Protein AF-A0A0B7AM01-F1 (afdb_monomer_lite)

pLDDT: mean 97.23, std 4.4, range [57.44, 98.81]

Organism: NCBI:txid1028688

Sequence (123 aa):
YTNVSVVAEYIVKWISGAKVHHNLTIDYIGIWNEHAYSIDCIKTLRVHLDKEGFQDVQMIVTDGNWAIVPKIKKDATLAKIVHAVGCHYPGTYSTAEAVKLGKPLWSSEDFSTFNDNVGGGCW

Structure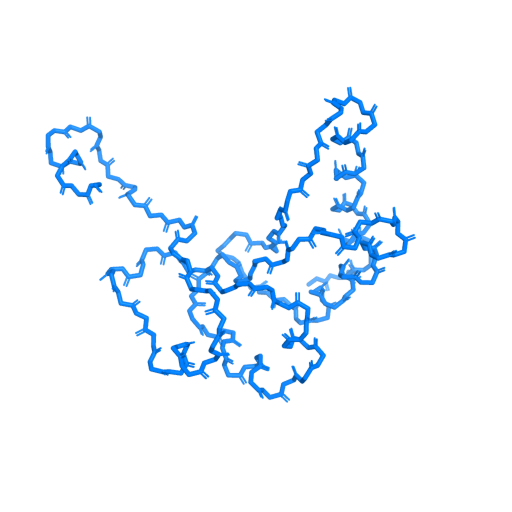 (mmCIF, N/CA/C/O backbone):
data_AF-A0A0B7AM01-F1
#
_entry.id   AF-A0A0B7AM01-F1
#
loop_
_atom_site.group_PDB
_atom_site.id
_atom_site.type_symbol
_atom_site.label_atom_id
_atom_site.label_alt_id
_atom_site.label_comp_id
_atom_site.label_asym_id
_atom_site.label_entity_id
_atom_site.label_seq_id
_atom_site.pdbx_PDB_ins_code
_atom_site.Cartn_x
_atom_site.Cartn_y
_atom_site.Cartn_z
_atom_site.occupancy
_atom_site.B_iso_or_equiv
_atom_site.auth_seq_id
_atom_site.auth_comp_id
_atom_site.auth_asym_id
_atom_site.auth_atom_id
_atom_site.pdbx_PDB_model_num
ATOM 1 N N . TYR A 1 1 ? 10.004 12.033 8.895 1.00 57.44 1 TYR A N 1
ATOM 2 C CA . TYR A 1 1 ? 8.684 12.458 9.403 1.00 57.44 1 TYR A CA 1
ATOM 3 C C . TYR A 1 1 ? 8.893 13.165 10.731 1.00 57.44 1 TYR A C 1
ATOM 5 O O . TYR A 1 1 ? 9.474 12.557 11.618 1.00 57.44 1 TYR A O 1
ATOM 13 N N . THR A 1 2 ? 8.513 14.438 10.862 1.00 72.81 2 THR A N 1
ATOM 14 C CA . THR A 1 2 ? 8.693 15.208 12.112 1.00 72.81 2 THR A CA 1
ATOM 15 C C . THR A 1 2 ? 7.587 14.932 13.136 1.00 72.81 2 THR A C 1
ATOM 17 O O . THR A 1 2 ? 7.856 14.968 14.330 1.00 72.81 2 THR A O 1
ATOM 20 N N . ASN A 1 3 ? 6.373 14.576 12.690 1.00 92.06 3 ASN A N 1
ATOM 21 C CA . ASN A 1 3 ? 5.288 14.087 13.548 1.00 92.06 3 ASN A CA 1
ATOM 22 C C . ASN A 1 3 ? 4.442 13.031 12.807 1.00 92.06 3 ASN A C 1
ATOM 24 O O . ASN A 1 3 ? 3.615 13.369 11.962 1.00 92.06 3 ASN A O 1
ATOM 28 N N . VAL A 1 4 ? 4.665 11.746 13.104 1.00 94.75 4 VAL A N 1
ATOM 29 C CA . VAL A 1 4 ? 3.972 10.627 12.431 1.00 94.75 4 VAL A CA 1
ATOM 30 C C . VAL A 1 4 ? 2.480 10.552 12.761 1.00 94.75 4 VAL A C 1
ATOM 32 O O . VAL A 1 4 ? 1.708 10.083 11.933 1.00 94.75 4 VAL A O 1
ATOM 35 N N . SER A 1 5 ? 2.057 11.050 13.927 1.00 95.88 5 SER A N 1
ATOM 36 C CA . SER A 1 5 ? 0.644 11.033 14.321 1.00 95.88 5 SER A CA 1
ATOM 37 C C . SER A 1 5 ? -0.172 12.053 13.529 1.00 95.88 5 SER A C 1
ATOM 39 O O . SER A 1 5 ? -1.247 11.720 13.039 1.00 95.88 5 SER A O 1
ATOM 41 N N . VAL A 1 6 ? 0.379 13.250 13.298 1.00 97.12 6 VAL A N 1
ATOM 42 C CA . VAL A 1 6 ? -0.258 14.270 12.442 1.00 97.12 6 VAL A CA 1
ATOM 43 C C . VAL A 1 6 ? -0.394 13.775 10.999 1.00 97.12 6 VAL A C 1
ATOM 45 O O . VAL A 1 6 ? -1.429 13.983 10.370 1.00 97.12 6 VAL A O 1
ATOM 48 N N . VAL A 1 7 ? 0.622 13.079 10.476 1.00 96.69 7 VAL A N 1
ATOM 49 C CA . VAL A 1 7 ? 0.561 12.478 9.131 1.00 96.69 7 VAL A CA 1
ATOM 50 C C . VAL A 1 7 ? -0.512 11.388 9.060 1.00 96.69 7 VAL A C 1
ATOM 52 O O . VAL A 1 7 ? -1.308 11.380 8.124 1.00 96.69 7 VAL A O 1
ATOM 55 N N . ALA A 1 8 ? -0.576 10.499 10.053 1.00 97.75 8 ALA A N 1
ATOM 56 C CA . ALA A 1 8 ? -1.600 9.460 10.111 1.00 97.75 8 ALA A CA 1
ATOM 57 C C . ALA A 1 8 ? -3.017 10.052 10.189 1.00 97.75 8 ALA A C 1
ATOM 59 O O . ALA A 1 8 ? -3.904 9.624 9.457 1.00 97.75 8 ALA A O 1
ATOM 60 N N . GLU A 1 9 ? -3.223 11.074 11.024 1.00 98.06 9 GLU A N 1
ATOM 61 C CA . GLU A 1 9 ? -4.507 11.770 11.136 1.00 98.06 9 GLU A CA 1
ATOM 62 C C . GLU A 1 9 ? -4.930 12.411 9.808 1.00 98.06 9 GLU A C 1
ATOM 64 O O . GLU A 1 9 ? -6.092 12.303 9.418 1.00 98.06 9 GLU A O 1
ATOM 69 N N . TYR A 1 10 ? -3.995 13.035 9.087 1.00 98.38 10 TYR A N 1
ATOM 70 C CA . TYR A 1 10 ? -4.257 13.589 7.759 1.00 98.38 10 TYR A CA 1
ATOM 71 C C . TYR A 1 10 ? -4.752 12.517 6.774 1.00 98.38 10 TYR A C 1
ATOM 73 O O . TYR A 1 10 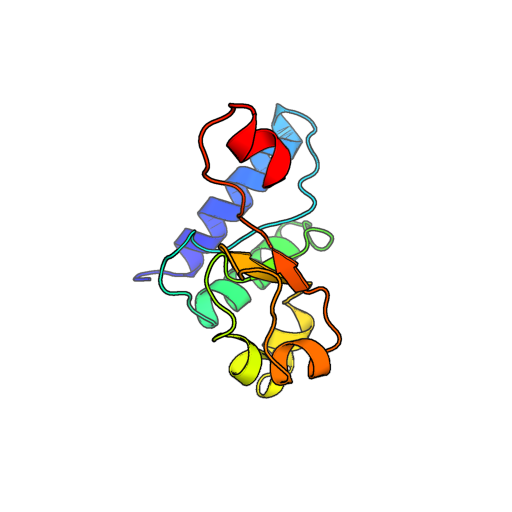? -5.780 12.710 6.124 1.00 98.38 10 TYR A O 1
ATOM 81 N N . ILE A 1 11 ? -4.067 11.371 6.701 1.00 98.38 11 ILE A N 1
ATOM 82 C CA . ILE A 1 11 ? -4.436 10.271 5.794 1.00 98.38 11 ILE A CA 1
ATOM 83 C C . ILE A 1 11 ? -5.813 9.702 6.158 1.00 98.38 11 ILE A C 1
ATOM 85 O O . ILE A 1 11 ? -6.659 9.507 5.286 1.00 98.38 11 ILE A O 1
ATOM 89 N N . VAL A 1 12 ? -6.081 9.476 7.446 1.00 98.56 12 VAL A N 1
ATOM 90 C CA . VAL A 1 12 ? -7.368 8.920 7.891 1.00 98.56 12 VAL A CA 1
ATOM 91 C C . VAL A 1 12 ? -8.524 9.894 7.655 1.00 98.56 12 VAL A C 1
ATOM 93 O O . VAL A 1 12 ? -9.607 9.466 7.256 1.00 98.56 12 VAL A O 1
ATOM 96 N N . LYS A 1 13 ? -8.306 11.208 7.804 1.00 98.62 13 LYS A N 1
ATOM 97 C CA . LYS A 1 13 ? -9.308 12.223 7.436 1.00 98.62 13 LYS A CA 1
ATOM 98 C C . LYS A 1 13 ? -9.668 12.171 5.954 1.00 98.62 13 LYS A C 1
ATOM 100 O O . LYS A 1 13 ? -10.838 12.343 5.628 1.00 98.62 13 LYS A O 1
ATOM 105 N N . TRP A 1 14 ? -8.705 11.907 5.071 1.00 98.81 14 TRP A N 1
ATOM 106 C CA . TRP A 1 14 ? -8.987 11.735 3.643 1.00 98.81 14 TRP A CA 1
ATOM 107 C C . TRP A 1 14 ? -9.878 10.510 3.381 1.00 98.81 14 TRP A C 1
ATOM 109 O O . TRP A 1 14 ? -10.888 10.633 2.689 1.00 98.81 14 TRP A O 1
ATOM 119 N N . ILE A 1 15 ? -9.578 9.364 4.007 1.00 98.75 15 ILE A N 1
ATOM 120 C CA . ILE A 1 15 ? -10.400 8.140 3.901 1.00 98.75 15 ILE A CA 1
ATOM 121 C C . ILE A 1 15 ? -11.816 8.388 4.437 1.00 98.75 15 ILE A C 1
ATOM 123 O O . ILE A 1 15 ? -12.806 8.051 3.786 1.00 98.75 15 ILE A O 1
ATOM 127 N N . SER A 1 16 ? -11.923 9.033 5.601 1.00 98.62 16 SER A N 1
ATOM 128 C CA . SER A 1 16 ? -13.208 9.409 6.193 1.00 98.62 16 SER A CA 1
ATOM 129 C C . SER A 1 16 ? -13.998 10.351 5.285 1.00 98.62 16 SER A C 1
ATOM 131 O O . SER A 1 16 ? -15.181 10.122 5.037 1.00 98.62 16 SER A O 1
ATOM 133 N N . GLY A 1 17 ? -13.341 11.352 4.695 1.00 98.69 17 GLY A N 1
ATOM 134 C CA . GLY A 1 17 ? -13.959 12.263 3.736 1.00 98.69 17 GLY A CA 1
ATOM 135 C C . GLY A 1 17 ? -14.497 11.544 2.497 1.00 98.69 17 GLY A C 1
ATOM 136 O O . GLY A 1 17 ? -15.629 11.807 2.087 1.00 98.69 17 GLY A O 1
ATOM 137 N N . ALA A 1 18 ? -13.740 10.586 1.947 1.00 98.75 18 ALA A N 1
ATOM 138 C CA . ALA A 1 18 ? -14.184 9.752 0.830 1.00 98.75 18 ALA A CA 1
ATOM 139 C C . ALA A 1 18 ? -15.481 8.997 1.170 1.00 98.75 18 ALA A C 1
ATOM 141 O O . ALA A 1 18 ? -16.426 8.981 0.374 1.00 98.75 18 ALA A O 1
ATOM 142 N N . LYS A 1 19 ? -15.581 8.453 2.389 1.00 98.12 19 LYS A N 1
ATOM 143 C CA . LYS A 1 19 ? -16.789 7.757 2.838 1.00 98.12 19 LYS A CA 1
ATOM 144 C C . LYS A 1 19 ? -17.956 8.703 3.107 1.00 98.12 19 LYS A C 1
ATOM 146 O O . LYS A 1 19 ? -19.049 8.481 2.596 1.00 98.12 19 LYS A O 1
ATOM 151 N N . VAL A 1 20 ? -17.745 9.747 3.901 1.00 98.44 20 VAL A N 1
ATOM 152 C CA . VAL A 1 20 ? -18.814 10.635 4.387 1.00 98.44 20 VAL A CA 1
ATOM 153 C C . VAL A 1 20 ? -19.400 11.488 3.266 1.00 98.44 20 VAL A C 1
ATOM 155 O O . VAL A 1 20 ? -20.614 11.664 3.206 1.00 98.44 20 VAL A O 1
ATOM 158 N N . HIS A 1 21 ? -18.561 12.011 2.371 1.00 98.62 21 HIS A N 1
ATOM 159 C CA . HIS A 1 21 ? -19.001 12.970 1.355 1.00 98.62 21 HIS A CA 1
ATOM 160 C C . HIS A 1 21 ? -19.280 12.339 -0.007 1.00 98.62 21 HIS A C 1
ATOM 162 O O . HIS A 1 21 ? -20.017 12.920 -0.802 1.00 98.62 21 HIS A O 1
ATOM 168 N N . HIS A 1 22 ? -18.721 11.158 -0.277 1.00 98.50 22 HIS A N 1
ATOM 169 C CA . HIS A 1 22 ? -18.829 10.515 -1.589 1.00 98.50 22 HIS A CA 1
ATOM 170 C C . HIS A 1 22 ? -19.307 9.062 -1.526 1.00 98.50 22 HIS A C 1
ATOM 172 O O . HIS A 1 22 ? -19.463 8.433 -2.569 1.00 98.50 22 HIS A O 1
ATOM 178 N N . ASN A 1 23 ? -19.564 8.521 -0.328 1.00 98.31 23 ASN A N 1
ATOM 179 C CA . ASN A 1 23 ? -19.909 7.115 -0.112 1.00 98.31 23 ASN A CA 1
ATOM 180 C C . ASN A 1 23 ? -18.907 6.132 -0.752 1.00 98.31 23 ASN A C 1
ATOM 182 O O . ASN A 1 23 ? -19.272 5.018 -1.126 1.00 98.31 23 ASN A O 1
ATOM 186 N N . LEU A 1 24 ? -17.639 6.533 -0.860 1.00 98.62 24 LEU A N 1
ATOM 187 C CA . LEU A 1 24 ? -16.567 5.679 -1.355 1.00 98.62 24 LEU A CA 1
ATOM 188 C C . LEU A 1 24 ? -15.974 4.882 -0.194 1.00 98.62 24 LEU A C 1
ATOM 190 O O . LEU A 1 24 ? -15.648 5.437 0.855 1.00 98.62 24 LEU A O 1
ATOM 194 N N . THR A 1 25 ? -15.835 3.576 -0.387 1.00 98.44 25 THR A N 1
ATOM 195 C CA . THR A 1 25 ? -15.064 2.712 0.509 1.00 98.44 25 THR A CA 1
ATOM 196 C C . THR A 1 25 ? -13.670 2.573 -0.085 1.00 98.44 25 THR A C 1
ATOM 198 O O . THR A 1 25 ? -13.537 2.199 -1.244 1.00 98.44 25 THR A O 1
ATOM 201 N N . ILE A 1 26 ? -12.643 2.926 0.684 1.00 98.75 26 ILE A N 1
ATOM 202 C CA . ILE A 1 26 ? -11.251 2.791 0.255 1.00 98.75 26 ILE A CA 1
ATOM 203 C C . ILE A 1 26 ? -10.762 1.404 0.657 1.00 98.75 26 ILE A C 1
ATOM 205 O O . ILE A 1 26 ? -10.743 1.097 1.843 1.00 98.75 26 ILE A O 1
ATOM 209 N N . ASP A 1 27 ? -10.351 0.584 -0.305 1.00 98.75 27 ASP A N 1
ATOM 210 C CA . ASP A 1 27 ? -9.896 -0.782 -0.016 1.00 98.75 27 ASP A CA 1
ATOM 211 C C . ASP A 1 27 ? -8.427 -0.830 0.421 1.00 98.75 27 ASP A C 1
ATOM 213 O O . ASP A 1 27 ? -8.061 -1.609 1.301 1.00 98.75 27 ASP A O 1
ATOM 217 N N . TYR A 1 28 ? -7.582 0.029 -0.162 1.00 98.75 28 TYR A N 1
ATOM 218 C CA . TYR A 1 28 ? -6.134 0.020 0.043 1.00 98.75 28 TYR A CA 1
ATOM 219 C C . TYR A 1 28 ? -5.570 1.408 0.338 1.00 98.75 28 TYR A C 1
ATOM 221 O O . TYR A 1 28 ? -6.015 2.406 -0.226 1.00 98.75 28 TYR A O 1
ATOM 229 N N . ILE A 1 29 ? -4.538 1.461 1.181 1.00 98.62 29 ILE A N 1
ATOM 230 C CA . ILE A 1 29 ? -3.763 2.674 1.449 1.00 98.62 29 ILE A CA 1
ATOM 231 C C . ILE A 1 29 ? -2.254 2.407 1.371 1.00 98.62 29 ILE A C 1
ATOM 233 O O . ILE A 1 29 ? -1.754 1.418 1.916 1.00 98.62 29 ILE A O 1
ATOM 237 N N . GLY A 1 30 ? -1.549 3.303 0.674 1.00 98.00 30 GLY A N 1
ATOM 238 C CA . GLY A 1 30 ? -0.089 3.334 0.557 1.00 98.00 30 GLY A CA 1
ATOM 239 C C . GLY A 1 30 ? 0.583 4.163 1.658 1.00 98.00 30 GLY A C 1
ATOM 240 O O . GLY A 1 30 ? -0.035 4.502 2.669 1.00 98.00 30 GLY A O 1
ATOM 241 N N . ILE A 1 31 ? 1.862 4.509 1.463 1.00 96.38 31 ILE A N 1
ATOM 242 C CA . ILE A 1 31 ? 2.639 5.329 2.417 1.00 96.38 31 ILE A CA 1
ATOM 243 C C . ILE A 1 31 ? 3.102 6.638 1.788 1.00 96.38 31 ILE A C 1
ATOM 245 O O . ILE A 1 31 ? 2.545 7.691 2.089 1.00 96.38 31 ILE A O 1
ATOM 249 N N . TRP A 1 32 ? 4.142 6.593 0.955 1.00 96.69 32 TRP A N 1
ATOM 250 C CA . TRP A 1 32 ? 4.654 7.774 0.273 1.00 96.69 32 TRP A CA 1
ATOM 251 C C . TRP A 1 32 ? 5.400 7.351 -0.989 1.00 96.69 32 TRP A C 1
ATOM 253 O O . TRP A 1 32 ? 6.511 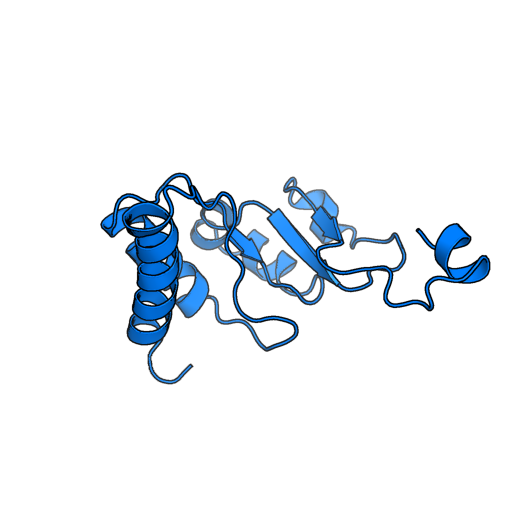6.828 -0.910 1.00 96.69 32 TRP A O 1
ATOM 263 N N . ASN A 1 33 ? 4.749 7.592 -2.125 1.00 98.19 33 ASN A N 1
ATOM 264 C CA . ASN A 1 33 ? 5.189 7.219 -3.464 1.00 98.19 33 ASN A CA 1
ATOM 265 C C . ASN A 1 33 ? 6.673 7.503 -3.704 1.00 98.19 33 ASN A C 1
ATOM 267 O O . ASN A 1 33 ? 7.061 8.666 -3.664 1.00 98.19 33 ASN A O 1
ATOM 271 N N . GLU A 1 34 ? 7.486 6.481 -3.961 1.00 95.88 34 GLU A N 1
ATOM 272 C CA . GLU A 1 34 ? 8.910 6.587 -4.324 1.00 95.88 34 GLU A CA 1
ATOM 273 C C . GLU A 1 34 ? 9.791 7.361 -3.326 1.00 95.88 34 GLU A C 1
ATOM 275 O O . GLU A 1 34 ? 10.875 7.844 -3.657 1.00 95.88 34 GLU A O 1
ATOM 280 N N . HIS A 1 35 ? 9.351 7.466 -2.072 1.00 95.38 35 HIS A N 1
ATOM 281 C CA . HIS A 1 35 ? 10.079 8.148 -1.005 1.00 95.38 35 HIS A CA 1
ATOM 282 C C . HIS A 1 35 ? 10.469 7.188 0.123 1.00 95.38 35 HIS A C 1
ATOM 284 O O . HIS A 1 35 ? 10.018 6.046 0.230 1.00 95.38 35 HIS A O 1
ATOM 290 N N . ALA A 1 36 ? 11.340 7.664 1.015 1.00 93.56 36 ALA A N 1
ATOM 291 C CA . ALA A 1 36 ? 11.728 6.902 2.191 1.00 93.56 36 ALA A CA 1
ATOM 292 C C . ALA A 1 36 ? 10.518 6.626 3.107 1.00 93.56 36 ALA A C 1
ATOM 294 O O . ALA A 1 36 ? 9.818 7.535 3.568 1.00 93.56 36 ALA A O 1
ATOM 295 N N . TYR A 1 37 ? 10.314 5.354 3.440 1.00 94.38 37 TYR A N 1
ATOM 296 C CA . TYR A 1 37 ? 9.276 4.927 4.373 1.00 94.38 37 TYR A CA 1
ATOM 297 C C . TYR A 1 37 ? 9.746 5.004 5.834 1.00 94.38 37 TYR A C 1
ATOM 299 O O . TYR A 1 37 ? 10.938 5.003 6.143 1.00 94.38 37 TYR A O 1
ATOM 307 N N . SER A 1 38 ? 8.786 5.029 6.761 1.00 95.81 38 SER A N 1
ATOM 308 C CA . SER A 1 38 ? 9.029 4.879 8.200 1.00 95.81 38 SER A CA 1
ATOM 309 C C . SER A 1 38 ? 8.148 3.770 8.760 1.00 95.81 38 SER A C 1
ATOM 311 O O . SER A 1 38 ? 6.931 3.792 8.585 1.00 95.81 38 SER A O 1
ATOM 313 N N . ILE A 1 39 ? 8.763 2.816 9.465 1.00 97.44 39 ILE A N 1
ATOM 314 C CA . ILE A 1 39 ? 8.040 1.736 10.155 1.00 97.44 39 ILE A CA 1
ATOM 315 C C . ILE A 1 39 ? 7.116 2.316 11.233 1.00 97.44 39 ILE A C 1
ATOM 317 O O . ILE A 1 39 ? 5.988 1.851 11.379 1.00 97.44 39 ILE A O 1
ATOM 321 N N . ASP A 1 40 ? 7.556 3.362 11.938 1.00 97.38 40 ASP A N 1
ATOM 322 C CA . ASP A 1 40 ? 6.735 4.044 12.941 1.00 97.38 40 ASP A CA 1
ATOM 323 C C . ASP A 1 40 ? 5.529 4.728 12.299 1.00 97.38 40 ASP A C 1
ATOM 325 O O . ASP A 1 40 ? 4.432 4.666 12.848 1.00 97.38 40 ASP A O 1
ATOM 329 N N . CYS A 1 41 ? 5.696 5.312 11.108 1.00 96.94 41 CYS A N 1
ATOM 330 C CA . CYS A 1 41 ? 4.583 5.870 10.339 1.00 96.94 41 CYS A CA 1
ATOM 331 C C . CYS A 1 41 ? 3.575 4.780 9.940 1.00 96.94 41 CYS A C 1
ATOM 333 O O . CYS A 1 41 ? 2.389 4.932 10.211 1.00 96.94 41 CYS A O 1
ATOM 335 N N . ILE A 1 42 ? 4.041 3.643 9.400 1.00 98.31 42 ILE A N 1
ATOM 336 C CA . ILE A 1 42 ? 3.184 2.499 9.024 1.00 98.31 42 ILE A CA 1
ATOM 337 C C . ILE A 1 42 ? 2.377 1.999 10.232 1.00 98.31 42 ILE A C 1
ATOM 339 O O . ILE A 1 42 ? 1.161 1.826 10.152 1.00 98.31 42 ILE A O 1
ATOM 343 N N . LYS A 1 43 ? 3.045 1.798 11.375 1.00 98.56 43 LYS A N 1
ATOM 344 C CA . LYS A 1 43 ? 2.399 1.335 12.611 1.00 98.56 43 LYS A CA 1
ATOM 345 C C . LYS A 1 43 ? 1.406 2.355 13.161 1.00 98.56 43 LYS A C 1
ATOM 347 O O . LYS A 1 43 ? 0.302 1.978 13.543 1.00 98.56 43 LYS A O 1
ATOM 352 N N . THR A 1 44 ? 1.781 3.632 13.177 1.00 98.44 44 THR A N 1
ATOM 353 C CA . THR A 1 44 ? 0.912 4.717 13.657 1.00 98.44 44 THR A CA 1
ATOM 354 C C . THR A 1 44 ? -0.325 4.851 12.773 1.00 98.44 44 THR A C 1
ATOM 356 O O . THR A 1 44 ? -1.432 4.956 13.293 1.00 98.44 44 THR A O 1
ATOM 359 N N . LEU A 1 45 ? -0.166 4.772 11.450 1.00 98.56 45 LEU A N 1
ATOM 360 C CA . LEU A 1 45 ? -1.284 4.818 10.513 1.00 98.56 45 LEU A CA 1
ATOM 361 C C . LEU A 1 45 ? -2.267 3.670 10.750 1.00 98.56 45 LEU A C 1
ATOM 363 O O . LEU A 1 45 ? -3.464 3.929 10.841 1.00 98.56 45 LEU A O 1
ATOM 367 N N . ARG A 1 46 ? -1.785 2.435 10.949 1.00 98.69 46 ARG A N 1
ATOM 368 C CA . ARG A 1 46 ? -2.66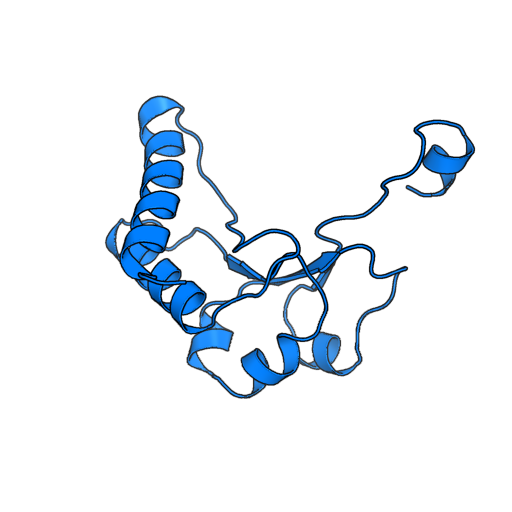4 1.307 11.299 1.00 98.69 46 ARG A CA 1
ATOM 369 C C . ARG A 1 46 ? -3.491 1.585 12.554 1.00 98.69 46 ARG A C 1
ATOM 371 O O . ARG A 1 46 ? -4.702 1.402 12.533 1.00 98.69 46 ARG A O 1
ATOM 378 N N . VAL A 1 47 ? -2.850 2.060 13.624 1.00 98.50 47 VAL A N 1
ATOM 379 C CA . VAL A 1 47 ? -3.537 2.382 14.888 1.00 98.50 47 VAL A CA 1
ATOM 380 C C . VAL A 1 47 ? -4.626 3.436 14.678 1.00 98.50 47 VAL A C 1
ATOM 382 O O . VAL A 1 47 ? -5.721 3.298 15.217 1.00 98.50 47 VAL A O 1
ATOM 385 N N . HIS A 1 48 ? -4.346 4.480 13.894 1.00 98.62 48 HIS A N 1
ATOM 386 C CA . HIS A 1 48 ? -5.333 5.519 13.603 1.00 98.62 48 HIS A CA 1
ATOM 387 C C . HIS A 1 48 ? -6.486 4.994 12.734 1.00 98.62 48 HIS A C 1
ATOM 389 O O . HIS A 1 48 ? -7.636 5.306 13.026 1.00 98.62 48 HIS A O 1
ATOM 395 N N . LEU A 1 49 ? -6.210 4.172 11.717 1.00 98.75 49 LEU A N 1
ATOM 396 C CA . LEU A 1 49 ? -7.257 3.535 10.912 1.00 98.75 49 LEU A CA 1
ATOM 397 C C . LEU A 1 49 ? -8.183 2.681 11.785 1.00 98.75 49 LEU A C 1
ATOM 399 O O . LEU A 1 49 ? -9.399 2.824 11.711 1.00 98.75 49 LEU A O 1
ATOM 403 N N . ASP A 1 50 ? -7.619 1.834 12.649 1.00 98.62 50 ASP A N 1
ATOM 404 C CA . ASP A 1 50 ? -8.407 0.942 13.508 1.00 98.62 50 ASP A CA 1
ATOM 405 C C . ASP A 1 50 ? -9.267 1.721 14.505 1.00 98.62 50 ASP A C 1
ATOM 407 O O . ASP A 1 50 ? -10.421 1.365 14.747 1.00 98.62 50 ASP A O 1
ATOM 411 N N . LYS A 1 51 ? -8.717 2.805 15.064 1.00 98.31 51 LYS A N 1
ATOM 412 C CA . LYS A 1 51 ? -9.423 3.685 16.000 1.00 98.31 51 LYS A CA 1
ATOM 413 C C . LYS A 1 51 ? -10.627 4.376 15.357 1.00 98.31 51 LYS A C 1
ATOM 415 O O . LYS A 1 51 ? -11.650 4.527 16.016 1.00 98.31 51 LYS A O 1
ATOM 420 N N . GLU A 1 52 ? -10.505 4.781 14.097 1.00 97.75 52 GLU A N 1
ATOM 421 C CA . GLU A 1 52 ? -11.562 5.489 13.364 1.00 97.75 52 GLU A CA 1
ATOM 422 C C . GLU A 1 52 ? -12.526 4.533 12.627 1.00 97.75 52 GLU A C 1
ATOM 424 O O . GLU A 1 52 ? -13.387 4.984 11.876 1.00 97.75 52 GLU A O 1
ATOM 429 N N . GLY A 1 53 ? -12.421 3.216 12.854 1.00 98.06 53 GLY A N 1
ATOM 430 C CA . GLY A 1 53 ? -13.345 2.221 12.292 1.00 98.06 53 GLY A CA 1
ATOM 431 C C . GLY A 1 53 ? -13.022 1.778 10.861 1.00 98.06 53 GLY A C 1
ATOM 432 O O . GLY A 1 53 ? -13.901 1.293 10.154 1.00 98.06 53 GLY A O 1
ATOM 433 N N . PHE A 1 54 ? -11.772 1.942 10.427 1.00 98.50 54 PHE A N 1
ATOM 434 C CA . PHE A 1 54 ? -11.275 1.565 9.101 1.00 98.50 54 PHE A CA 1
ATOM 435 C C . PHE A 1 54 ? -10.394 0.304 9.149 1.00 98.50 54 PHE A C 1
ATOM 437 O O . PHE A 1 54 ? -9.367 0.225 8.467 1.00 98.50 54 PHE A O 1
ATOM 444 N N . GLN A 1 55 ? -10.765 -0.689 9.968 1.00 98.25 55 GLN A N 1
ATOM 445 C CA . GLN A 1 55 ? -10.006 -1.940 10.130 1.00 98.25 55 GLN A CA 1
ATOM 446 C C . GLN A 1 55 ? -9.859 -2.717 8.814 1.00 98.25 55 GLN A C 1
ATOM 448 O O . GLN A 1 55 ? -8.838 -3.370 8.603 1.00 98.25 55 GLN A O 1
ATOM 453 N N . ASP A 1 56 ? -10.846 -2.606 7.924 1.00 98.06 56 ASP A N 1
ATOM 454 C CA . ASP A 1 56 ? -10.878 -3.333 6.652 1.00 98.06 56 ASP A CA 1
ATOM 455 C C . ASP A 1 56 ? -9.945 -2.741 5.583 1.00 98.06 56 ASP A C 1
ATOM 457 O O . ASP A 1 56 ? -9.603 -3.431 4.625 1.00 98.06 56 ASP A O 1
ATOM 461 N N . VAL A 1 57 ? -9.483 -1.492 5.750 1.00 98.75 57 VAL A N 1
ATOM 462 C CA . VAL A 1 57 ? -8.555 -0.850 4.804 1.00 98.75 57 VAL A CA 1
ATOM 463 C C . VAL A 1 57 ? -7.208 -1.564 4.858 1.00 98.75 57 VAL A C 1
ATOM 465 O O . VAL A 1 57 ? -6.535 -1.565 5.891 1.00 98.75 57 VAL A O 1
ATOM 468 N N . GLN A 1 58 ? -6.776 -2.144 3.748 1.00 98.75 58 GLN A N 1
ATOM 469 C CA . GLN A 1 58 ? -5.544 -2.920 3.651 1.00 98.75 58 GLN A CA 1
ATOM 470 C C . GLN A 1 58 ? -4.338 -2.025 3.344 1.00 98.75 58 GLN A C 1
ATOM 472 O O . GLN A 1 58 ? -4.435 -1.041 2.617 1.00 98.75 58 GLN A O 1
ATOM 477 N N . MET A 1 59 ? -3.168 -2.357 3.896 1.00 98.69 59 MET A N 1
ATOM 478 C CA . MET A 1 59 ? -1.953 -1.563 3.676 1.00 98.69 59 MET A CA 1
ATOM 479 C C . MET A 1 59 ? -1.043 -2.219 2.640 1.00 98.69 59 MET A C 1
ATOM 481 O O . MET A 1 59 ? -0.565 -3.340 2.853 1.00 98.69 59 MET A O 1
ATOM 485 N N . ILE A 1 60 ? -0.776 -1.497 1.554 1.00 98.44 60 ILE A N 1
ATOM 486 C CA . ILE A 1 60 ? 0.232 -1.852 0.550 1.00 98.44 60 ILE A CA 1
ATOM 487 C C . ILE A 1 60 ? 1.460 -1.007 0.851 1.00 98.44 60 ILE A C 1
ATOM 489 O O . ILE A 1 60 ? 1.357 0.204 1.029 1.00 98.44 60 ILE A O 1
ATOM 493 N N . VAL A 1 61 ? 2.626 -1.637 0.965 1.00 97.88 61 VAL A N 1
ATOM 494 C CA . VAL A 1 61 ? 3.864 -0.905 1.255 1.00 97.88 61 VAL A CA 1
ATOM 495 C C . VAL A 1 61 ? 4.986 -1.334 0.305 1.00 97.88 61 VAL A C 1
ATOM 497 O O . VAL A 1 61 ? 5.107 -2.511 -0.001 1.00 97.88 61 VAL A O 1
ATOM 500 N N . THR A 1 62 ? 5.857 -0.451 -0.174 1.00 95.44 62 THR A N 1
ATOM 501 C CA . THR A 1 62 ? 5.952 0.984 0.159 1.00 95.44 62 THR A CA 1
ATOM 502 C C . THR A 1 62 ? 5.679 1.900 -1.025 1.00 95.44 62 THR A C 1
ATOM 504 O O . THR A 1 62 ? 5.897 3.094 -0.856 1.00 95.44 62 THR A O 1
ATOM 507 N N . ASP A 1 63 ? 5.271 1.360 -2.179 1.00 95.00 63 ASP A N 1
ATOM 508 C CA . ASP A 1 63 ? 5.308 2.076 -3.464 1.00 95.00 63 ASP A CA 1
ATOM 509 C C . ASP A 1 63 ? 6.745 2.513 -3.780 1.00 95.00 63 ASP A C 1
ATOM 511 O O . ASP A 1 63 ? 7.089 3.687 -3.881 1.00 95.00 63 ASP A O 1
ATOM 515 N N . GLY A 1 64 ? 7.641 1.520 -3.769 1.00 94.94 64 GLY A N 1
ATOM 516 C CA . GLY A 1 64 ? 9.080 1.700 -3.941 1.00 94.94 64 GLY A CA 1
ATOM 517 C C . GLY A 1 64 ? 9.737 0.416 -4.437 1.00 94.94 64 GLY A C 1
ATOM 518 O O . GLY A 1 64 ? 9.316 -0.151 -5.434 1.00 94.94 64 GLY A O 1
ATOM 519 N N . ASN A 1 65 ? 10.764 -0.074 -3.741 1.00 95.62 65 ASN A N 1
ATOM 520 C CA . ASN A 1 65 ? 11.441 -1.328 -4.092 1.00 95.62 65 ASN A CA 1
ATOM 521 C C . ASN A 1 65 ? 11.217 -2.429 -3.036 1.00 95.62 65 ASN A C 1
ATOM 523 O O . ASN A 1 65 ? 10.616 -2.220 -1.982 1.00 95.62 65 ASN A O 1
ATOM 527 N N . TRP A 1 66 ? 11.779 -3.615 -3.273 1.00 97.62 66 TRP A N 1
ATOM 528 C CA . TRP A 1 66 ? 11.662 -4.771 -2.374 1.00 97.62 66 TRP A CA 1
ATOM 529 C C . TRP A 1 66 ? 12.384 -4.631 -1.011 1.00 97.62 66 TRP A C 1
ATOM 531 O O . TRP A 1 66 ? 12.366 -5.571 -0.213 1.00 97.62 66 TRP A O 1
ATOM 541 N N . ALA A 1 67 ? 13.031 -3.500 -0.692 1.00 96.88 67 ALA A N 1
ATOM 542 C CA . ALA A 1 67 ? 13.923 -3.371 0.471 1.00 96.88 67 ALA A CA 1
ATOM 543 C C . ALA A 1 67 ? 13.225 -3.435 1.842 1.00 96.88 67 ALA A C 1
ATOM 545 O O . ALA A 1 67 ? 13.897 -3.604 2.862 1.00 96.88 67 ALA A O 1
ATOM 546 N N . ILE A 1 68 ? 11.895 -3.312 1.906 1.00 97.69 68 ILE A N 1
ATOM 547 C CA . ILE A 1 68 ? 11.147 -3.476 3.163 1.00 97.69 68 ILE A CA 1
ATOM 548 C C . ILE A 1 68 ? 11.003 -4.949 3.583 1.00 97.69 68 ILE A C 1
ATOM 550 O O . ILE A 1 68 ? 10.830 -5.237 4.769 1.00 97.69 68 ILE A O 1
ATOM 554 N N . VAL A 1 69 ? 11.144 -5.902 2.656 1.00 98.19 69 VAL A N 1
ATOM 555 C CA . VAL A 1 69 ? 10.907 -7.339 2.892 1.00 98.19 69 VAL A CA 1
ATOM 556 C C . VAL A 1 69 ? 11.673 -7.901 4.105 1.00 98.19 69 VAL A C 1
ATOM 558 O O . VAL A 1 69 ? 11.034 -8.516 4.968 1.00 98.19 69 VAL A O 1
ATOM 561 N N . PRO A 1 70 ? 12.990 -7.655 4.282 1.00 98.00 70 PRO A N 1
ATOM 562 C CA . PRO A 1 70 ? 13.713 -8.148 5.455 1.00 98.00 70 PRO A CA 1
ATOM 563 C C . PRO A 1 70 ? 13.212 -7.551 6.774 1.00 98.00 70 PRO A C 1
ATOM 565 O O . PRO A 1 70 ? 13.349 -8.180 7.824 1.00 98.00 70 PRO A O 1
ATOM 568 N N . LYS A 1 71 ? 12.655 -6.332 6.746 1.00 98.06 71 LYS A N 1
ATOM 569 C CA . LYS A 1 71 ? 12.084 -5.669 7.926 1.00 98.06 71 LYS A CA 1
ATOM 570 C C . LYS A 1 71 ? 10.755 -6.310 8.309 1.00 98.06 71 LYS A C 1
ATOM 572 O O . LYS A 1 71 ? 10.568 -6.607 9.482 1.00 98.06 71 LYS A O 1
ATOM 577 N N . ILE A 1 72 ? 9.898 -6.613 7.330 1.00 98.25 72 ILE A N 1
ATOM 578 C CA . ILE A 1 72 ? 8.629 -7.324 7.561 1.00 98.25 72 ILE A CA 1
ATOM 579 C C . ILE A 1 72 ? 8.900 -8.696 8.184 1.00 98.25 72 ILE A C 1
ATOM 581 O O . ILE A 1 72 ? 8.295 -9.047 9.189 1.00 98.25 72 ILE A O 1
ATOM 585 N N . LYS A 1 73 ? 9.868 -9.451 7.652 1.00 97.50 73 LYS A N 1
ATOM 586 C CA . LYS A 1 73 ? 10.217 -10.781 8.178 1.00 97.50 73 LYS A CA 1
ATOM 587 C C . LYS A 1 73 ? 10.693 -10.758 9.639 1.00 97.50 73 LYS A C 1
ATOM 589 O O . LYS A 1 73 ? 10.512 -11.740 10.353 1.00 97.50 73 LYS A O 1
ATOM 594 N N . LYS A 1 74 ? 11.333 -9.668 10.074 1.00 98.06 74 LYS A N 1
ATOM 595 C CA . LYS A 1 74 ? 11.907 -9.524 11.425 1.00 98.06 74 LYS A CA 1
ATOM 596 C C . LYS A 1 74 ? 10.943 -8.914 12.445 1.00 98.06 74 LYS A C 1
ATOM 598 O O . LYS A 1 74 ? 11.215 -8.999 13.638 1.00 98.06 74 LYS A O 1
ATOM 603 N N . ASP A 1 75 ? 9.849 -8.302 12.002 1.00 98.44 75 ASP A N 1
ATOM 604 C CA . ASP A 1 75 ? 8.912 -7.574 12.856 1.00 98.44 75 ASP A CA 1
ATOM 605 C C . ASP A 1 75 ? 7.500 -8.149 12.695 1.00 98.44 75 ASP A C 1
ATOM 607 O O . ASP A 1 75 ? 6.791 -7.855 11.734 1.00 98.44 75 ASP A O 1
ATOM 611 N N . ALA A 1 76 ? 7.083 -8.976 13.659 1.00 98.31 76 ALA A N 1
ATOM 612 C CA . ALA A 1 76 ? 5.779 -9.639 13.635 1.00 98.31 76 ALA A CA 1
ATOM 613 C C . ALA A 1 76 ? 4.599 -8.653 13.648 1.00 98.31 76 ALA A C 1
ATOM 615 O O . ALA A 1 76 ? 3.538 -8.961 13.104 1.00 98.31 76 ALA A O 1
ATOM 616 N N . THR A 1 77 ? 4.769 -7.469 14.242 1.00 98.38 77 THR A N 1
ATOM 617 C CA . THR A 1 77 ? 3.744 -6.421 14.218 1.00 98.38 77 THR A CA 1
ATOM 618 C C . THR A 1 77 ? 3.637 -5.848 12.814 1.00 98.38 77 THR A C 1
ATOM 620 O O . THR A 1 77 ? 2.546 -5.819 12.255 1.00 98.38 77 THR A O 1
ATOM 623 N N . LEU A 1 78 ? 4.760 -5.478 12.194 1.00 98.50 78 LEU A N 1
ATOM 624 C CA . LEU A 1 78 ? 4.770 -5.005 10.807 1.00 98.50 78 LEU A CA 1
ATOM 625 C C . LEU A 1 78 ? 4.219 -6.069 9.840 1.00 98.50 78 LEU A C 1
ATOM 627 O O . LEU A 1 78 ? 3.439 -5.744 8.951 1.00 98.50 78 LEU A O 1
ATOM 631 N N . ALA A 1 79 ? 4.550 -7.346 10.049 1.00 98.38 79 ALA A N 1
ATOM 632 C CA . ALA A 1 79 ? 4.036 -8.459 9.252 1.00 98.38 79 ALA A CA 1
ATOM 633 C C . ALA A 1 79 ? 2.515 -8.629 9.332 1.00 98.38 79 ALA A C 1
ATOM 635 O O . ALA A 1 79 ? 1.915 -9.054 8.347 1.00 98.38 79 ALA A O 1
ATOM 636 N N . LYS A 1 80 ? 1.882 -8.301 10.462 1.00 98.38 80 LYS A N 1
ATOM 637 C CA . LYS A 1 80 ? 0.415 -8.314 10.585 1.00 98.38 80 LYS A CA 1
ATOM 638 C C . LYS A 1 80 ? -0.236 -7.121 9.891 1.00 98.38 80 LYS A C 1
ATOM 640 O O . LYS A 1 80 ? -1.312 -7.267 9.332 1.00 98.38 80 LYS A O 1
ATOM 645 N N . ILE A 1 81 ? 0.421 -5.965 9.935 1.00 98.56 81 ILE A N 1
ATOM 646 C CA . ILE A 1 81 ? -0.092 -4.710 9.374 1.00 98.56 81 ILE A CA 1
ATOM 647 C C . ILE A 1 81 ? -0.063 -4.722 7.846 1.00 98.56 81 ILE A C 1
ATOM 649 O O . ILE A 1 81 ? -1.007 -4.274 7.202 1.00 98.56 81 ILE A O 1
ATOM 653 N N . VAL A 1 82 ? 1.029 -5.218 7.264 1.00 98.56 82 VAL A N 1
ATOM 654 C CA . VAL A 1 82 ? 1.236 -5.195 5.814 1.00 98.56 82 VAL A CA 1
ATOM 655 C C . VAL A 1 82 ? 0.394 -6.272 5.144 1.00 98.56 82 VAL A C 1
ATOM 657 O O . VAL A 1 82 ? 0.621 -7.464 5.370 1.00 98.56 82 VAL A O 1
ATOM 660 N N . HIS A 1 83 ? -0.523 -5.865 4.269 1.00 98.69 83 HIS A N 1
ATOM 661 C CA . HIS A 1 83 ? -1.270 -6.785 3.422 1.00 98.69 83 HIS A CA 1
ATOM 662 C C . HIS A 1 83 ? -0.394 -7.274 2.260 1.00 98.69 83 HIS A C 1
ATOM 664 O O . HIS A 1 83 ? -0.089 -8.464 2.199 1.00 98.69 83 HIS A O 1
ATOM 670 N N . ALA A 1 84 ? 0.082 -6.355 1.413 1.00 98.62 84 ALA A N 1
ATOM 671 C CA . ALA A 1 84 ? 0.877 -6.641 0.215 1.00 98.62 84 ALA A CA 1
ATOM 672 C C . ALA A 1 84 ? 2.167 -5.808 0.162 1.00 98.62 84 ALA A C 1
ATOM 674 O O . ALA A 1 84 ? 2.261 -4.747 0.788 1.00 98.62 84 ALA A O 1
ATOM 675 N N . VAL A 1 85 ? 3.153 -6.283 -0.606 1.00 98.62 85 VAL A N 1
ATOM 676 C CA . VAL A 1 85 ? 4.351 -5.501 -0.944 1.00 98.62 85 VAL A CA 1
ATOM 677 C C . VAL A 1 85 ? 4.197 -4.939 -2.356 1.00 98.62 85 VAL A C 1
ATOM 679 O O . VAL A 1 85 ? 4.178 -5.708 -3.317 1.00 98.62 85 VAL A O 1
ATOM 682 N N . GLY A 1 86 ? 4.078 -3.616 -2.462 1.00 98.38 86 GLY A N 1
ATOM 683 C CA . GLY A 1 86 ? 4.019 -2.876 -3.725 1.00 98.38 86 GLY A CA 1
ATOM 684 C C . GLY A 1 86 ? 5.412 -2.424 -4.159 1.00 98.38 86 GLY A C 1
ATOM 685 O O . GLY A 1 86 ? 6.117 -1.759 -3.389 1.00 98.38 86 GLY A O 1
ATOM 686 N N . CYS A 1 87 ? 5.813 -2.821 -5.366 1.00 98.31 87 CYS A N 1
ATOM 687 C CA . CYS A 1 87 ? 7.071 -2.449 -6.004 1.00 98.31 87 CYS A CA 1
ATOM 688 C C . CYS A 1 87 ? 6.798 -1.724 -7.322 1.00 98.31 87 CYS A C 1
ATOM 690 O O . CYS A 1 87 ? 5.867 -2.078 -8.036 1.00 98.31 87 CYS A O 1
ATOM 692 N N . HIS A 1 88 ? 7.635 -0.750 -7.655 1.00 98.50 88 HIS A N 1
ATOM 693 C CA . HIS A 1 88 ? 7.554 0.003 -8.902 1.00 98.50 88 HIS A CA 1
ATOM 694 C C . HIS A 1 88 ? 8.520 -0.572 -9.931 1.00 98.50 88 HIS A C 1
ATOM 696 O O . HIS A 1 88 ? 9.647 -0.934 -9.578 1.00 98.50 88 HIS A O 1
ATOM 702 N N . TYR A 1 89 ? 8.072 -0.662 -11.183 1.00 98.12 89 TYR A N 1
ATOM 703 C CA . TYR A 1 89 ? 8.860 -1.069 -12.352 1.00 98.12 89 TYR A CA 1
ATOM 704 C C . TYR A 1 89 ? 9.788 -2.277 -12.093 1.00 98.12 89 TYR A C 1
ATOM 706 O O . TYR A 1 89 ? 10.996 -2.211 -12.342 1.00 98.12 89 TYR A O 1
ATOM 714 N N . PRO A 1 90 ? 9.269 -3.410 -11.576 1.00 97.88 90 PRO A N 1
ATOM 715 C CA . PRO A 1 90 ? 10.083 -4.550 -11.154 1.00 97.88 90 PRO A CA 1
ATOM 716 C C . PRO A 1 90 ? 10.732 -5.309 -12.322 1.00 97.88 90 PRO A C 1
ATOM 718 O O . PRO A 1 90 ? 11.499 -6.248 -12.094 1.00 97.88 90 PRO A O 1
ATOM 721 N N . GLY A 1 91 ? 10.387 -4.973 -13.570 1.00 97.56 91 GLY A N 1
ATOM 722 C CA . GLY A 1 91 ? 10.882 -5.669 -14.754 1.00 97.56 91 GLY A CA 1
ATOM 723 C C . GLY A 1 91 ? 10.514 -7.150 -14.749 1.00 97.56 91 GLY A C 1
ATOM 724 O O . GLY A 1 91 ? 11.327 -7.977 -15.141 1.00 97.56 91 GLY A O 1
ATOM 725 N N . THR A 1 92 ? 9.310 -7.491 -14.272 1.00 97.56 92 THR A N 1
ATOM 726 C CA . THR A 1 92 ? 8.768 -8.860 -14.117 1.00 97.56 92 THR A CA 1
ATOM 727 C C . THR A 1 92 ? 9.409 -9.737 -13.028 1.00 97.56 92 THR A C 1
ATOM 729 O O . THR A 1 92 ? 8.981 -10.876 -12.838 1.00 97.56 92 THR A O 1
ATOM 732 N N . TYR A 1 93 ? 10.375 -9.226 -12.254 1.00 97.81 93 TYR A N 1
ATOM 733 C CA . TYR A 1 93 ? 11.064 -10.000 -11.214 1.00 97.81 93 TYR A CA 1
ATOM 734 C C . TYR A 1 93 ? 10.768 -9.513 -9.790 1.00 97.81 93 TYR A C 1
ATOM 736 O O . TYR A 1 93 ? 10.687 -8.322 -9.497 1.00 97.81 93 TYR A O 1
ATOM 744 N N . SER A 1 94 ? 10.706 -10.462 -8.856 1.00 97.75 94 SER A N 1
ATOM 745 C CA . SER A 1 94 ? 10.749 -10.196 -7.414 1.00 97.75 94 SER A CA 1
ATOM 746 C C . SER A 1 94 ? 11.987 -10.839 -6.786 1.00 97.75 94 SER A C 1
ATOM 748 O O . SER A 1 94 ? 12.685 -11.637 -7.416 1.00 97.75 94 SER A O 1
ATOM 750 N N . THR A 1 95 ? 12.291 -10.503 -5.531 1.00 97.50 95 THR A N 1
ATOM 751 C CA . THR A 1 95 ? 13.378 -11.172 -4.802 1.00 97.50 95 THR A CA 1
ATOM 752 C C . THR A 1 95 ? 12.913 -12.515 -4.234 1.00 97.50 95 THR A C 1
ATOM 754 O O . THR A 1 95 ? 11.764 -12.675 -3.821 1.00 97.50 95 THR A O 1
ATOM 757 N N . ALA A 1 96 ? 13.828 -13.482 -4.108 1.00 97.69 96 ALA A N 1
ATOM 758 C CA . ALA A 1 96 ? 13.524 -14.766 -3.466 1.00 97.69 96 ALA A CA 1
ATOM 759 C C . ALA A 1 96 ? 13.035 -14.606 -2.011 1.00 97.69 96 ALA A C 1
ATOM 761 O O . ALA A 1 96 ? 12.298 -15.449 -1.499 1.00 97.69 96 ALA A O 1
ATOM 762 N N . GLU A 1 97 ? 13.444 -13.534 -1.328 1.00 96.88 97 GLU A N 1
ATOM 763 C CA . GLU A 1 97 ? 12.947 -13.209 0.008 1.00 96.88 97 GLU A CA 1
ATOM 764 C C . GLU A 1 97 ? 11.506 -12.696 -0.014 1.00 96.88 97 GLU A C 1
ATOM 766 O O . GLU A 1 97 ? 10.736 -13.071 0.869 1.00 96.88 97 GLU A O 1
ATOM 771 N N . ALA A 1 98 ? 11.130 -11.892 -1.018 1.00 97.75 98 ALA A N 1
ATOM 772 C CA . ALA A 1 98 ? 9.762 -11.405 -1.188 1.00 97.75 98 ALA A CA 1
ATOM 773 C C . ALA A 1 98 ? 8.804 -12.579 -1.416 1.00 97.75 98 ALA A C 1
ATOM 775 O O . ALA A 1 98 ? 7.777 -12.673 -0.750 1.00 97.75 98 ALA A O 1
ATOM 776 N N . VAL A 1 99 ? 9.192 -13.539 -2.262 1.00 97.88 99 VAL A N 1
ATOM 777 C CA . VAL A 1 99 ? 8.413 -14.768 -2.497 1.00 97.88 99 VAL A CA 1
ATOM 778 C C . VAL A 1 99 ? 8.226 -15.564 -1.201 1.00 97.88 99 VAL A C 1
ATOM 780 O O . VAL A 1 99 ? 7.115 -15.971 -0.867 1.00 97.88 99 VAL A O 1
ATOM 783 N N . LYS A 1 100 ? 9.295 -15.741 -0.413 1.00 97.81 100 LYS A N 1
ATOM 784 C CA . LYS A 1 100 ? 9.245 -16.459 0.876 1.00 97.81 100 LYS A CA 1
ATOM 785 C C . LYS A 1 100 ? 8.403 -15.757 1.945 1.00 97.81 100 LYS A C 1
ATOM 787 O O . LYS A 1 100 ? 8.088 -16.388 2.951 1.00 97.81 100 LYS A O 1
ATOM 792 N N . LEU A 1 101 ? 8.067 -14.478 1.767 1.00 97.00 101 LEU A N 1
ATOM 793 C CA . LEU A 1 101 ? 7.227 -13.734 2.704 1.00 97.00 101 LEU A CA 1
ATOM 794 C C . LEU A 1 101 ? 5.774 -14.234 2.704 1.00 97.00 101 LEU A C 1
ATOM 796 O O . LEU A 1 101 ? 5.073 -14.031 3.692 1.00 97.00 101 LEU A O 1
ATOM 800 N N . GLY A 1 102 ? 5.326 -14.878 1.617 1.00 97.50 102 GLY A N 1
ATOM 801 C CA . GLY A 1 102 ? 3.973 -15.435 1.505 1.00 97.50 102 GLY A CA 1
ATOM 802 C C . GLY A 1 102 ? 2.862 -14.380 1.466 1.00 97.50 102 GLY A C 1
ATOM 803 O O . GLY A 1 102 ? 1.716 -14.687 1.782 1.00 97.50 102 GLY A O 1
ATOM 804 N N . LYS A 1 103 ? 3.200 -13.135 1.116 1.00 98.12 103 LYS A N 1
ATOM 805 C CA . LYS A 1 103 ? 2.258 -12.024 0.928 1.00 98.12 103 LYS A CA 1
ATOM 806 C C . LYS A 1 103 ? 2.054 -11.750 -0.564 1.00 98.12 103 LYS A C 1
ATOM 808 O O . LYS A 1 103 ? 2.961 -12.059 -1.338 1.00 98.12 103 LYS A O 1
ATOM 813 N N . PRO A 1 104 ? 0.929 -11.138 -0.975 1.00 98.62 104 PRO A N 1
ATOM 814 C CA . PRO A 1 104 ? 0.792 -10.621 -2.330 1.00 98.62 104 PRO A CA 1
ATOM 815 C C . PRO A 1 104 ? 1.946 -9.669 -2.672 1.00 98.62 104 PRO A C 1
ATOM 817 O O . PRO A 1 104 ? 2.331 -8.821 -1.860 1.00 98.62 104 PRO A O 1
ATOM 820 N N . LEU A 1 105 ? 2.504 -9.846 -3.868 1.00 98.62 105 LEU A N 1
ATOM 821 C CA . LEU A 1 105 ? 3.571 -9.023 -4.431 1.00 98.62 105 LEU A CA 1
ATOM 822 C C . LEU A 1 105 ? 3.012 -8.342 -5.674 1.00 98.62 105 LEU A C 1
ATOM 824 O O . LEU A 1 105 ? 2.626 -9.038 -6.614 1.00 98.62 105 LEU A O 1
ATOM 828 N N . TRP A 1 106 ? 2.927 -7.017 -5.667 1.00 98.62 106 TRP A N 1
ATOM 829 C CA . TRP A 1 106 ? 2.313 -6.251 -6.751 1.00 98.62 106 TRP A CA 1
ATOM 830 C C . TRP A 1 106 ? 3.357 -5.378 -7.439 1.00 98.62 106 TRP A C 1
ATOM 832 O O . TRP A 1 106 ? 4.176 -4.749 -6.765 1.00 98.62 106 TRP A O 1
ATOM 842 N N . SER A 1 107 ? 3.297 -5.326 -8.772 1.00 98.44 107 SER A N 1
ATOM 843 C CA . SER A 1 107 ? 3.810 -4.170 -9.505 1.00 98.44 107 SER A CA 1
ATOM 844 C C . SER A 1 107 ? 2.789 -3.050 -9.293 1.00 98.44 107 SER A C 1
ATOM 846 O O . SER A 1 107 ? 1.750 -3.047 -9.950 1.00 98.44 107 SER A O 1
ATOM 848 N N . SER A 1 108 ? 2.978 -2.224 -8.256 1.00 98.31 108 SER A N 1
ATOM 849 C CA . SER A 1 108 ? 2.003 -1.183 -7.885 1.00 98.31 108 SER A CA 1
ATOM 850 C C . SER A 1 108 ? 2.097 0.054 -8.777 1.00 98.31 108 SER A C 1
ATOM 852 O O . SER A 1 108 ? 1.131 0.806 -8.871 1.00 98.31 108 SER A O 1
ATOM 854 N N . GLU A 1 109 ? 3.206 0.194 -9.505 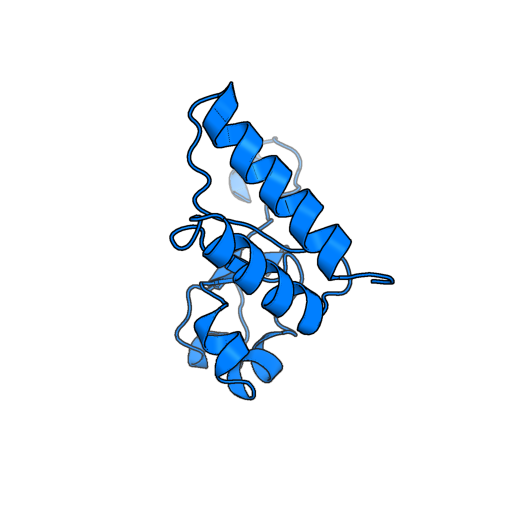1.00 98.56 109 GLU A N 1
ATOM 855 C CA . GLU A 1 109 ? 3.381 1.140 -10.602 1.00 98.56 109 GLU A CA 1
ATOM 856 C C . GLU A 1 109 ? 4.223 0.475 -11.701 1.00 98.56 109 GLU A C 1
ATOM 858 O O . GLU A 1 109 ? 5.274 -0.108 -11.421 1.00 98.56 109 GLU A O 1
ATOM 863 N N . ASP A 1 110 ? 3.753 0.532 -12.947 1.00 98.38 110 ASP A N 1
ATOM 864 C CA . ASP A 1 110 ? 4.440 -0.029 -14.115 1.00 98.38 110 ASP A CA 1
ATOM 865 C C . ASP A 1 110 ? 4.052 0.745 -15.390 1.00 98.38 110 ASP A C 1
ATOM 867 O O . ASP A 1 110 ? 3.432 1.809 -15.314 1.00 98.38 110 ASP A O 1
ATOM 871 N N . PHE A 1 111 ? 4.384 0.205 -16.566 1.00 97.38 111 PHE A N 1
ATOM 872 C CA . PHE A 1 111 ? 4.096 0.762 -17.891 1.00 97.38 111 PHE A CA 1
ATOM 873 C C . PHE A 1 111 ? 4.973 1.966 -18.255 1.00 97.38 111 PHE A C 1
ATOM 875 O O . PHE A 1 111 ? 5.961 1.785 -18.963 1.00 97.38 111 PHE A O 1
ATOM 882 N N . SER A 1 112 ? 4.609 3.181 -17.819 1.00 97.06 112 SER A N 1
ATOM 883 C CA . SER A 1 112 ? 5.316 4.462 -18.067 1.00 97.06 112 SER A CA 1
ATOM 884 C C . SER A 1 112 ? 6.020 4.583 -19.434 1.00 97.06 112 SER A C 1
ATOM 886 O O . SER A 1 112 ? 7.141 5.074 -19.563 1.00 97.0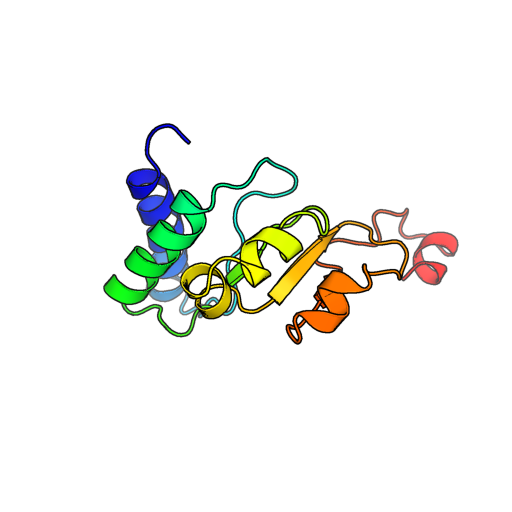6 112 SER A O 1
ATOM 888 N N . THR A 1 113 ? 5.346 4.106 -20.481 1.00 97.06 113 THR A N 1
ATOM 889 C CA . THR A 1 113 ? 5.823 4.073 -21.868 1.00 97.06 113 THR A CA 1
ATOM 890 C C . THR A 1 113 ? 4.831 4.844 -22.738 1.00 97.06 113 THR A C 1
ATOM 892 O O . THR A 1 113 ? 3.664 4.997 -22.373 1.00 97.06 113 THR A O 1
ATOM 895 N N . PHE A 1 114 ? 5.270 5.371 -23.886 1.00 97.62 114 PHE A N 1
ATOM 896 C CA . PHE A 1 114 ? 4.358 6.023 -24.830 1.00 97.62 114 PHE A CA 1
ATOM 897 C C . PHE A 1 114 ? 3.214 5.087 -25.225 1.00 97.62 114 PHE A C 1
ATOM 899 O O . PHE A 1 114 ? 3.429 3.907 -25.460 1.00 97.62 114 PHE A O 1
ATOM 906 N N . ASN A 1 115 ? 1.998 5.617 -25.340 1.00 97.38 115 ASN A N 1
ATOM 907 C CA . ASN A 1 115 ? 0.789 4.854 -25.662 1.00 97.38 115 ASN A CA 1
ATOM 908 C C . ASN A 1 115 ? 0.635 4.556 -27.169 1.00 97.38 115 ASN A C 1
ATOM 910 O O . ASN A 1 115 ? -0.463 4.640 -27.720 1.00 97.38 115 ASN A O 1
ATOM 914 N N . ASP A 1 116 ? 1.742 4.224 -27.832 1.00 97.69 116 ASP A N 1
ATOM 915 C CA . ASP A 1 116 ? 1.791 3.782 -29.224 1.00 97.69 116 ASP A CA 1
ATOM 916 C C . ASP A 1 116 ? 1.796 2.243 -29.324 1.00 97.69 116 ASP A C 1
ATOM 918 O O . ASP A 1 116 ? 1.571 1.534 -28.344 1.00 97.69 116 ASP A O 1
ATOM 922 N N . ASN A 1 117 ? 2.049 1.700 -30.518 1.00 98.19 117 ASN A N 1
ATOM 923 C CA . ASN A 1 117 ? 2.096 0.248 -30.719 1.00 98.19 117 ASN A CA 1
ATOM 924 C C . ASN A 1 117 ? 3.223 -0.439 -29.930 1.00 98.19 117 ASN A C 1
ATOM 926 O O . ASN A 1 117 ? 3.118 -1.631 -29.649 1.00 98.19 117 ASN A O 1
ATOM 930 N N . VAL A 1 118 ? 4.298 0.280 -29.590 1.00 97.88 118 VAL A N 1
ATOM 931 C CA . VAL A 1 118 ? 5.381 -0.260 -28.761 1.00 97.88 118 VAL A CA 1
ATOM 932 C C . VAL A 1 118 ? 4.921 -0.325 -27.311 1.00 97.88 118 VAL A C 1
ATOM 934 O O . VAL A 1 118 ? 5.050 -1.378 -26.690 1.00 97.88 118 VAL A O 1
ATOM 937 N N . GLY A 1 119 ? 4.309 0.740 -26.787 1.00 97.81 119 GLY A N 1
ATOM 938 C CA . GLY A 1 119 ? 3.721 0.712 -25.445 1.00 97.81 119 GLY A CA 1
ATOM 939 C C . GLY A 1 119 ? 2.588 -0.297 -25.309 1.00 97.81 119 GLY A C 1
ATOM 940 O O . GLY A 1 119 ? 2.545 -1.030 -24.328 1.00 97.81 119 GLY A O 1
ATOM 941 N N . GLY A 1 120 ? 1.723 -0.418 -26.316 1.00 97.69 120 GLY A N 1
ATOM 942 C CA . GLY A 1 120 ? 0.685 -1.450 -26.350 1.00 97.69 120 GLY A CA 1
ATOM 943 C C . GLY A 1 120 ? 1.237 -2.880 -26.335 1.00 97.69 120 GLY A C 1
ATOM 944 O O . GLY A 1 120 ? 0.526 -3.785 -25.925 1.00 97.69 120 GLY A O 1
ATOM 945 N N . GLY A 1 121 ? 2.489 -3.089 -26.763 1.00 97.62 121 GLY A N 1
ATOM 946 C CA . GLY A 1 121 ? 3.193 -4.364 -26.606 1.00 97.62 121 GLY A CA 1
ATOM 947 C C . GLY A 1 121 ? 3.919 -4.523 -25.264 1.00 97.62 121 GLY A C 1
ATOM 948 O O . GLY A 1 121 ? 4.261 -5.643 -24.897 1.00 97.62 121 GLY A O 1
ATOM 949 N N . CYS A 1 122 ? 4.183 -3.426 -24.551 1.00 96.94 122 CYS A N 1
ATOM 950 C CA . CYS A 1 122 ? 4.769 -3.441 -23.211 1.00 96.94 122 CYS A CA 1
ATOM 951 C C . CYS A 1 122 ? 3.743 -3.807 -22.124 1.00 96.94 122 CYS A C 1
ATOM 953 O O . CYS A 1 122 ? 4.136 -4.391 -21.115 1.00 96.94 122 CYS A O 1
ATOM 955 N N . TRP A 1 123 ? 2.474 -3.422 -22.309 1.00 95.75 123 TRP A N 1
ATOM 956 C CA . TRP A 1 123 ? 1.365 -3.660 -21.375 1.00 95.75 123 TRP A CA 1
ATOM 957 C C . TRP A 1 123 ? 0.716 -5.033 -21.573 1.00 95.75 123 TRP A C 1
ATOM 959 O O . TRP A 1 123 ? 0.534 -5.746 -20.561 1.00 95.75 123 TRP A O 1
#

Radius of gyration: 15.93 Å; chains: 1; bounding box: 34×32×47 Å

Secondary structure (DSSP, 8-state):
---HHHHHHHHHHHHHHHHHHH-PPP-EE-S-TTS---HHHHHHHHHHHHHTT-TTPEEEEEEE-GGGHHHHHH-HHHHHHEEEEEEES-TT---HHHHHTTS-EEEEE---S-SSHHHHHH-

Foldseek 3Di:
DVDLLVVLVVVLVVQVCCCPVPVDHAQEDEADAQDDDDPVSLLSNCVSCVVVPNNRYAYEDHNAAPVCLVVLVVDVSSVVRHQEYEHAACVPDDDPSNVVSVHHYDNNYYQPDPPDPVSVVVD

InterPro domains:
  IPR001286 Glycoside hydrolase, family 59 [PR00850] (9-35)
  IPR001286 Glycoside hydrolase, family 59 [PR00850] (103-123)
  IPR001286 Glycoside hydrolase, family 59 [PTHR15172] (1-123)
  IPR013785 Aldolase-type TIM barrel [G3DSA:3.20.20.70] (1-107)
  IPR017853 Glycoside hydrolase superfamily [SSF51445] (4-123)
  IPR049161 Glycosyl hydrolase family 59, catalytic domain [PF02057] (4-123)